Protein AF-A0A661SQ95-F1 (afdb_monomer)

Radius of gyration: 16.62 Å; Cα contacts (8 Å, |Δi|>4): 179; chains: 1; bounding box: 32×64×26 Å

Mean predicted aligned error: 6.89 Å

Sequence (109 aa):
MVRYEDGVADIAEHAINSTDDILKNPQLLYEKTPYDVEKIIGNTPGWYVETLGKGKHKGQGWMLRQYGGANGEPTGRMIQWHPGGGHHGPHPYWKVSDGKIVTRIGPQF

Nearest PDB structures (foldseek):
  1n0s-assembly2_B  TM=3.703E-01  e=2.428E+00  Pieris brassicae
  7aoi-assembly1_AY  TM=2.434E-01  e=1.896E+00  Trypanosoma brucei
  7w13-assembly1_A  TM=3.041E-01  e=5.104E+00  Pyropia yezoensis
  4x2x-assembly1_A  TM=2.956E-01  e=5.104E+00  Murine norovirus 1

pLDDT: mean 88.51, std 16.57, range [38.53, 98.69]

Foldseek 3Di:
DDDDPDDDPPPPLPADQELVVCQVPVQSCAVPDPVNNCVRYVPPPQWHKDFDCDDPQHRHWIKIFGFDPVVGHTLQFMWTKDCDDDPRHRHIWIWGTPNPDIDIGDDDD

Secondary structure (DSSP, 8-state):
-----S--SS-------SHHHHHH-GGGGTT--HHHHHHHHTT-TTEEEE---SSTTTT-SEEEEEE-SGGG-EEEEEEEEE---GGG-SS-EEEEEESS-EEEES---

Solvent-accessible surface area (backbone atoms only — not comparable to full-atom values): 6666 Å² total; per-residue (Å²): 140,83,84,86,78,91,77,83,83,82,77,68,76,72,73,78,77,45,69,65,50,41,68,77,39,54,70,67,53,60,95,59,50,70,69,64,51,39,77,65,43,47,83,40,87,58,40,43,75,47,49,36,90,59,73,97,51,44,78,34,60,36,28,43,37,32,42,66,32,83,96,56,35,70,54,52,30,33,43,33,42,43,72,40,42,75,100,62,38,73,55,48,34,38,38,39,26,75,49,84,54,78,49,75,42,64,81,82,125

Structure (mmCIF, N/CA/C/O backbone):
data_AF-A0A661SQ95-F1
#
_entry.id   AF-A0A661SQ95-F1
#
loop_
_atom_site.group_PDB
_atom_site.id
_atom_site.type_symbol
_atom_site.label_atom_id
_atom_site.label_alt_id
_atom_site.label_comp_id
_atom_site.label_asym_id
_atom_site.label_entity_id
_atom_site.label_seq_id
_atom_site.pdbx_PDB_ins_code
_atom_site.Cartn_x
_atom_site.Cartn_y
_atom_site.Cartn_z
_atom_site.occupancy
_atom_site.B_iso_or_equiv
_atom_site.auth_seq_id
_atom_site.auth_comp_id
_atom_site.auth_asym_id
_atom_site.auth_atom_id
_atom_site.pdbx_PDB_model_num
ATOM 1 N N . MET A 1 1 ? -11.797 -49.201 6.954 1.00 39.38 1 MET A N 1
ATOM 2 C CA . MET A 1 1 ? -12.655 -48.036 7.253 1.00 39.38 1 MET A CA 1
ATOM 3 C C . MET A 1 1 ? -11.981 -47.273 8.376 1.00 39.38 1 MET A C 1
ATOM 5 O O . MET A 1 1 ? -12.065 -47.704 9.514 1.00 39.38 1 MET A O 1
ATOM 9 N N . VAL A 1 2 ? -11.210 -46.240 8.044 1.00 38.53 2 VAL A N 1
ATOM 10 C CA . VAL A 1 2 ? -10.557 -45.380 9.040 1.00 38.53 2 VAL A CA 1
ATOM 11 C C . VAL A 1 2 ? -11.333 -44.073 9.035 1.00 38.53 2 VAL A C 1
ATOM 13 O O . VAL A 1 2 ? -11.445 -43.427 7.995 1.00 38.53 2 VAL A O 1
ATOM 16 N N . ARG A 1 3 ? -11.963 -43.765 10.169 1.00 44.84 3 ARG A N 1
ATOM 17 C CA . ARG A 1 3 ? -12.576 -42.465 10.429 1.00 44.84 3 ARG A CA 1
ATOM 18 C C . ARG A 1 3 ? -11.452 -41.513 10.818 1.00 44.84 3 ARG A C 1
ATOM 20 O O . ARG A 1 3 ? -10.658 -41.854 11.688 1.00 44.84 3 ARG A O 1
ATOM 27 N N . TYR A 1 4 ? -11.390 -40.360 10.166 1.00 41.72 4 TYR A N 1
ATOM 28 C CA . TYR A 1 4 ? -10.595 -39.240 10.647 1.00 41.72 4 TYR A CA 1
ATOM 29 C C . TYR A 1 4 ? -11.522 -38.365 11.486 1.00 41.72 4 TYR A C 1
ATOM 31 O O . TYR A 1 4 ? -12.372 -37.657 10.949 1.00 41.72 4 TYR A O 1
ATOM 39 N N . GLU A 1 5 ? -11.399 -38.516 12.800 1.00 54.19 5 GLU A N 1
ATOM 40 C CA . GLU A 1 5 ? -11.886 -37.565 13.793 1.00 54.19 5 GLU A CA 1
ATOM 41 C C . GLU A 1 5 ? -10.860 -36.411 13.873 1.00 54.19 5 GLU A C 1
ATOM 43 O O . GLU A 1 5 ? -9.651 -36.639 13.895 1.00 54.19 5 GLU A O 1
ATOM 48 N N . ASP A 1 6 ? -11.364 -35.177 13.840 1.00 56.81 6 ASP A N 1
ATOM 49 C CA . ASP A 1 6 ? -10.779 -33.984 14.471 1.00 56.81 6 ASP A CA 1
ATOM 50 C C . ASP A 1 6 ? -9.423 -33.426 13.979 1.00 56.81 6 ASP A C 1
ATOM 52 O O . ASP A 1 6 ? -8.579 -33.044 14.785 1.00 56.81 6 ASP A O 1
ATOM 56 N N . GLY A 1 7 ? -9.217 -33.268 12.663 1.00 44.09 7 GLY A N 1
ATOM 57 C CA . GLY A 1 7 ? -7.952 -32.700 12.148 1.00 44.09 7 GLY A CA 1
ATOM 58 C C . GLY A 1 7 ? -8.014 -31.755 10.945 1.00 44.09 7 GLY A C 1
ATOM 59 O O . GLY A 1 7 ? -6.972 -31.463 10.368 1.00 44.09 7 GLY A O 1
ATOM 60 N N . VAL A 1 8 ? -9.191 -31.286 10.518 1.00 49.09 8 VAL A N 1
ATOM 61 C CA . VAL A 1 8 ? -9.331 -30.580 9.220 1.00 49.09 8 VAL A CA 1
ATOM 62 C C . VAL A 1 8 ? -9.315 -29.047 9.307 1.00 49.09 8 VAL A C 1
ATOM 64 O O . VAL A 1 8 ? -9.462 -28.383 8.286 1.00 49.09 8 VAL A O 1
ATOM 67 N N . ALA A 1 9 ? -9.136 -28.465 10.495 1.00 46.41 9 ALA A N 1
ATOM 68 C CA . ALA A 1 9 ? -9.269 -27.016 10.680 1.00 46.41 9 ALA A CA 1
ATOM 69 C C . ALA A 1 9 ? -7.986 -26.195 10.435 1.00 46.41 9 ALA A C 1
ATOM 71 O O . ALA A 1 9 ? -8.080 -24.973 10.430 1.00 46.41 9 ALA A O 1
ATOM 72 N N . ASP A 1 10 ? -6.819 -26.812 10.205 1.00 48.09 10 ASP A N 1
ATOM 73 C CA . ASP A 1 10 ? -5.532 -26.100 10.374 1.00 48.09 10 ASP A CA 1
ATOM 74 C C . ASP A 1 10 ? -4.605 -26.046 9.144 1.00 48.09 10 ASP A C 1
ATOM 76 O O . ASP A 1 10 ? -3.420 -25.746 9.254 1.00 48.09 10 ASP A O 1
ATOM 80 N N . ILE A 1 11 ? -5.136 -26.280 7.940 1.00 44.19 11 ILE A N 1
ATOM 81 C CA . ILE A 1 11 ? -4.428 -25.966 6.678 1.00 44.19 11 ILE A CA 1
ATOM 82 C C . ILE A 1 11 ? -5.248 -25.088 5.732 1.00 44.19 11 ILE A C 1
ATOM 84 O O . ILE A 1 11 ? -4.907 -24.952 4.557 1.00 44.19 11 ILE A O 1
ATOM 88 N N . ALA A 1 12 ? -6.319 -24.467 6.232 1.00 48.06 12 ALA A N 1
ATOM 89 C CA . ALA A 1 12 ? -6.936 -23.373 5.506 1.00 48.06 12 ALA A CA 1
ATOM 90 C C . ALA A 1 12 ? -5.921 -22.222 5.456 1.00 48.06 12 ALA A C 1
ATOM 92 O O . ALA A 1 12 ? -5.704 -21.516 6.442 1.00 48.06 12 ALA A O 1
ATOM 93 N N . GLU A 1 13 ? -5.272 -22.078 4.299 1.00 55.66 13 GLU A N 1
ATOM 94 C CA . GLU A 1 13 ? -4.723 -20.821 3.798 1.00 55.66 13 GLU A CA 1
ATOM 95 C C . GLU A 1 13 ? -5.625 -19.687 4.313 1.00 55.66 13 GLU A C 1
ATOM 97 O O . GLU A 1 13 ? -6.804 -19.629 3.960 1.00 55.66 13 GLU A O 1
ATOM 102 N N . HIS A 1 14 ? -5.133 -18.874 5.255 1.00 66.31 14 HIS A N 1
ATOM 103 C CA . HIS A 1 14 ? -5.960 -17.838 5.876 1.00 66.31 14 HIS A CA 1
ATOM 104 C C . HIS A 1 14 ? -6.399 -16.873 4.771 1.00 66.31 14 HIS A C 1
ATOM 106 O O . HIS A 1 14 ? -5.598 -16.095 4.262 1.00 66.31 14 HIS A O 1
ATOM 112 N N . ALA A 1 15 ? -7.659 -16.953 4.348 1.00 85.44 15 ALA A N 1
ATOM 113 C CA . ALA A 1 15 ? -8.166 -16.077 3.307 1.00 85.44 15 ALA A CA 1
ATOM 114 C C . ALA A 1 15 ? -8.053 -14.618 3.769 1.00 85.44 15 ALA A C 1
ATOM 116 O O . ALA A 1 15 ? -8.311 -14.295 4.931 1.00 85.44 15 ALA A O 1
ATOM 117 N N . ILE A 1 16 ? -7.668 -13.728 2.856 1.00 93.88 16 ILE A N 1
ATOM 118 C CA . ILE A 1 16 ? -7.714 -12.291 3.115 1.00 93.88 16 ILE A CA 1
ATOM 119 C C . ILE A 1 16 ? -9.192 -11.903 3.195 1.00 93.88 16 ILE A C 1
ATOM 121 O O . ILE A 1 16 ? -9.908 -12.054 2.209 1.00 93.88 16 ILE A O 1
ATOM 125 N N . ASN A 1 17 ? -9.636 -11.384 4.340 1.00 94.56 17 ASN A N 1
ATOM 126 C CA . ASN A 1 17 ? -10.981 -10.820 4.497 1.00 94.56 17 ASN A CA 1
ATOM 127 C C . ASN A 1 17 ? -10.935 -9.331 4.866 1.00 94.56 17 ASN A C 1
ATOM 129 O O . ASN A 1 17 ? -11.903 -8.603 4.662 1.00 94.56 17 ASN A O 1
ATOM 133 N N . SER A 1 18 ? -9.811 -8.867 5.411 1.00 97.00 18 SER A N 1
ATOM 134 C CA . SER A 1 18 ? -9.627 -7.504 5.894 1.00 97.00 18 SER A CA 1
ATOM 135 C C . SER A 1 18 ? -8.179 -7.030 5.762 1.00 97.00 18 SER A C 1
ATOM 137 O O . SER A 1 18 ? -7.247 -7.813 5.565 1.00 97.00 18 SER A O 1
ATOM 139 N N . THR A 1 19 ? -7.967 -5.720 5.915 1.00 97.62 19 THR A N 1
ATOM 140 C CA . THR A 1 19 ? -6.617 -5.145 6.016 1.00 97.62 19 THR A CA 1
ATOM 141 C C . THR A 1 19 ? -5.869 -5.652 7.252 1.00 97.62 19 THR A C 1
ATOM 143 O O . THR A 1 19 ? -4.651 -5.821 7.197 1.00 97.62 19 THR A O 1
ATOM 146 N N . ASP A 1 20 ? -6.576 -5.940 8.348 1.00 96.88 20 ASP A N 1
ATOM 147 C CA . ASP A 1 20 ? -5.991 -6.465 9.586 1.00 96.88 20 ASP A CA 1
ATOM 148 C C . ASP A 1 20 ? -5.416 -7.875 9.414 1.00 96.88 20 ASP A C 1
ATOM 150 O O . ASP A 1 20 ? -4.385 -8.175 10.016 1.00 96.88 20 ASP A O 1
ATOM 154 N N . ASP A 1 21 ? -6.020 -8.717 8.570 1.00 96.62 21 ASP A N 1
ATOM 155 C CA . ASP A 1 21 ? -5.500 -10.063 8.290 1.00 96.62 21 ASP A CA 1
ATOM 156 C C . ASP A 1 21 ? -4.118 -9.991 7.636 1.00 96.62 21 ASP A C 1
ATOM 158 O O . ASP A 1 21 ? -3.190 -10.679 8.058 1.00 96.62 21 ASP A O 1
ATOM 162 N N . ILE A 1 22 ? -3.948 -9.088 6.665 1.00 97.75 22 ILE A N 1
ATOM 163 C CA . ILE A 1 22 ? -2.663 -8.853 5.989 1.00 97.75 22 ILE A CA 1
ATOM 164 C C . ILE A 1 22 ? -1.636 -8.249 6.948 1.00 97.75 22 ILE A C 1
ATOM 166 O O . ILE A 1 22 ? -0.459 -8.588 6.886 1.00 97.75 22 ILE A O 1
ATOM 170 N N . LEU A 1 23 ? -2.048 -7.344 7.835 1.00 97.44 23 LEU A N 1
ATOM 171 C CA . LEU A 1 23 ? -1.125 -6.726 8.790 1.00 97.44 23 LEU A CA 1
ATOM 172 C C . LEU A 1 23 ? -0.634 -7.720 9.843 1.00 97.44 23 LEU A C 1
ATOM 174 O O . LEU A 1 23 ? 0.531 -7.666 10.228 1.00 97.44 23 LEU A O 1
ATOM 178 N N . LYS A 1 24 ? -1.503 -8.634 10.288 1.00 95.94 24 LYS A N 1
ATOM 179 C CA . LYS A 1 24 ? -1.144 -9.718 11.214 1.00 95.94 24 LYS A CA 1
ATOM 180 C C . LYS A 1 24 ? -0.334 -10.811 10.524 1.00 95.94 24 LYS A C 1
ATOM 182 O O . LYS A 1 24 ? 0.584 -11.354 11.130 1.00 95.94 24 LYS A O 1
ATOM 187 N N . ASN A 1 25 ? -0.663 -11.124 9.272 1.00 95.69 25 ASN A N 1
ATOM 188 C CA . ASN A 1 25 ? 0.016 -12.134 8.475 1.00 95.69 25 ASN A CA 1
ATOM 189 C C . ASN A 1 25 ? 0.320 -11.623 7.051 1.00 95.69 25 ASN A C 1
ATOM 191 O O . ASN A 1 25 ? -0.409 -11.920 6.102 1.00 95.69 25 ASN A O 1
ATOM 195 N N . PRO A 1 26 ? 1.437 -10.899 6.855 1.00 96.88 26 PRO A N 1
ATOM 196 C CA . PRO A 1 26 ? 1.804 -10.377 5.539 1.00 96.88 26 PRO A CA 1
ATOM 197 C C . PRO A 1 26 ? 2.020 -11.451 4.463 1.00 96.88 26 PRO A C 1
ATOM 199 O O . PRO A 1 26 ? 1.888 -11.155 3.276 1.00 96.88 26 PRO A O 1
ATOM 202 N N . GLN A 1 27 ? 2.330 -12.698 4.844 1.00 95.62 27 GLN A N 1
ATOM 203 C CA . GLN A 1 27 ? 2.567 -13.790 3.890 1.00 95.62 27 GLN A CA 1
ATOM 204 C C . GLN A 1 27 ? 1.324 -14.164 3.076 1.00 95.62 27 GLN A C 1
ATOM 206 O O . GLN A 1 27 ? 1.461 -14.765 2.016 1.00 95.62 27 GLN A O 1
ATOM 211 N N . LEU A 1 28 ? 0.131 -13.725 3.490 1.00 95.62 28 LEU A N 1
ATOM 212 C CA . LEU A 1 28 ? -1.094 -13.861 2.695 1.00 95.62 28 LEU A CA 1
ATOM 213 C C . LEU A 1 28 ? -1.011 -13.176 1.321 1.00 95.62 28 LEU A C 1
ATOM 215 O O . LEU A 1 28 ? -1.783 -13.496 0.420 1.00 95.62 28 LEU A O 1
ATOM 219 N N . LEU A 1 29 ? -0.069 -12.244 1.148 1.00 96.44 29 LEU A N 1
ATOM 220 C CA . LEU A 1 29 ? 0.200 -11.563 -0.118 1.00 96.44 29 LEU A CA 1
ATOM 221 C C . LEU A 1 29 ? 1.131 -12.337 -1.060 1.00 96.44 29 LEU A C 1
ATOM 223 O O . LEU A 1 29 ? 1.363 -11.879 -2.182 1.00 96.44 29 LEU A O 1
ATOM 227 N N . TYR A 1 30 ? 1.703 -13.465 -0.629 1.00 93.25 30 TYR A N 1
ATOM 228 C CA . TYR A 1 30 ? 2.561 -14.271 -1.492 1.00 93.25 30 TYR A CA 1
ATOM 229 C C . TYR A 1 30 ? 1.787 -14.701 -2.746 1.00 93.25 30 TYR A C 1
ATOM 231 O O . TYR A 1 30 ? 0.639 -15.132 -2.663 1.00 93.25 30 TYR A O 1
ATOM 239 N N . GLU A 1 31 ? 2.397 -14.483 -3.915 1.00 89.19 31 GLU A N 1
ATOM 240 C CA . GLU A 1 31 ? 1.810 -14.729 -5.245 1.00 89.19 31 GLU A CA 1
ATOM 241 C C . GLU A 1 31 ? 0.498 -13.983 -5.572 1.00 89.19 31 GLU A C 1
ATOM 243 O O . GLU A 1 31 ? -0.042 -14.156 -6.664 1.00 89.19 31 GLU A O 1
ATOM 248 N N . LYS A 1 32 ? -0.003 -13.089 -4.706 1.00 94.69 32 LYS A N 1
ATOM 249 C CA . LYS A 1 32 ? -1.188 -12.270 -5.009 1.00 94.69 32 LYS A CA 1
ATOM 250 C C . LYS A 1 32 ? -0.828 -11.059 -5.867 1.00 94.69 32 LYS A C 1
ATOM 252 O O . LYS A 1 32 ? 0.207 -10.411 -5.662 1.00 94.69 32 LYS A O 1
ATOM 257 N N . THR A 1 33 ? -1.716 -10.707 -6.797 1.00 96.19 33 THR A N 1
ATOM 258 C CA . THR A 1 33 ? -1.601 -9.478 -7.593 1.00 96.19 33 THR A CA 1
ATOM 259 C C . THR A 1 33 ? -2.291 -8.296 -6.899 1.00 96.19 33 THR A C 1
ATOM 261 O O . THR A 1 33 ? -3.190 -8.504 -6.081 1.00 96.19 33 THR A O 1
ATOM 264 N N . PRO A 1 34 ? -1.931 -7.038 -7.226 1.00 98.06 34 PRO A N 1
ATOM 265 C CA . PRO A 1 34 ? -2.659 -5.857 -6.754 1.00 98.06 34 PRO A CA 1
ATOM 266 C C . PRO A 1 34 ? -4.158 -5.918 -7.006 1.00 98.06 34 PRO A C 1
ATOM 268 O O . PRO A 1 34 ? -4.946 -5.560 -6.140 1.00 98.06 34 PRO A O 1
ATOM 271 N N . TYR A 1 35 ? -4.535 -6.423 -8.177 1.00 97.69 35 TYR A N 1
ATOM 272 C CA . TYR A 1 35 ? -5.922 -6.537 -8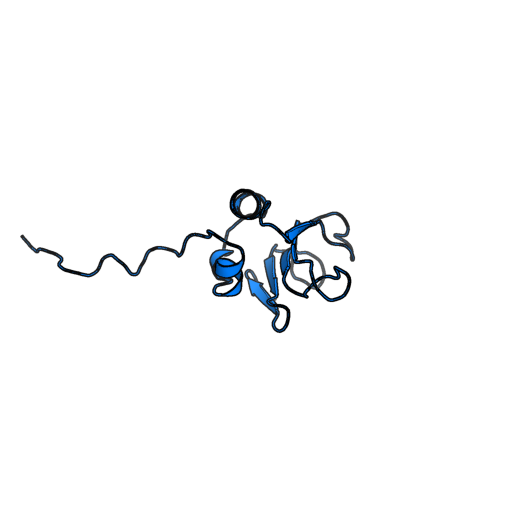.596 1.00 97.69 35 TYR A CA 1
ATOM 273 C C . TYR A 1 35 ? -6.719 -7.504 -7.713 1.00 97.69 35 TYR A C 1
ATOM 275 O O . TYR A 1 35 ? -7.848 -7.197 -7.333 1.00 97.69 35 TYR A O 1
ATOM 283 N N . ASP A 1 36 ? -6.131 -8.645 -7.342 1.00 95.81 36 ASP A N 1
ATOM 284 C CA . ASP A 1 36 ? -6.793 -9.618 -6.466 1.00 95.81 36 ASP A CA 1
ATOM 285 C C . ASP A 1 36 ? -6.995 -9.054 -5.059 1.00 95.81 36 ASP A C 1
ATOM 287 O O . ASP A 1 36 ? -8.058 -9.223 -4.468 1.00 95.81 36 ASP A O 1
ATOM 291 N N . VAL A 1 37 ? -5.998 -8.336 -4.540 1.00 97.81 37 VAL A N 1
ATOM 292 C CA . VAL A 1 37 ? -6.058 -7.725 -3.207 1.00 97.81 37 VAL A CA 1
ATOM 293 C C . VAL A 1 37 ? -7.048 -6.557 -3.180 1.00 97.81 37 VAL A C 1
ATOM 295 O O . VAL A 1 37 ? -7.865 -6.463 -2.264 1.00 97.81 37 VAL A O 1
ATOM 298 N N . GLU A 1 38 ? -7.036 -5.687 -4.192 1.00 98.31 38 GLU A N 1
ATOM 299 C CA . GLU A 1 38 ? -7.937 -4.533 -4.271 1.00 98.31 38 GLU A CA 1
ATOM 300 C C . GLU A 1 38 ? -9.410 -4.949 -4.307 1.00 98.31 38 GLU A C 1
ATOM 302 O O . GLU A 1 38 ? -10.231 -4.341 -3.623 1.00 98.31 38 GLU A O 1
ATOM 307 N N . LYS A 1 39 ? -9.756 -6.026 -5.021 1.00 97.88 39 LYS A N 1
ATOM 308 C CA . LYS A 1 39 ? -11.130 -6.557 -5.032 1.00 97.88 39 LYS A CA 1
ATOM 309 C C . LYS A 1 39 ? -11.673 -6.890 -3.647 1.00 97.88 39 LYS A C 1
ATOM 311 O O . LYS A 1 39 ? -12.879 -6.806 -3.440 1.00 97.88 39 LYS A O 1
ATOM 316 N N . ILE A 1 40 ? -10.798 -7.309 -2.738 1.00 97.56 40 ILE A N 1
ATOM 317 C CA . ILE A 1 40 ? -11.180 -7.778 -1.408 1.00 97.56 40 ILE A CA 1
ATOM 318 C C . ILE A 1 40 ? -11.239 -6.600 -0.433 1.00 97.56 40 ILE A C 1
ATOM 320 O O . ILE A 1 40 ? -12.216 -6.447 0.292 1.00 97.56 40 ILE A O 1
ATOM 324 N N . ILE A 1 41 ? -10.203 -5.755 -0.421 1.00 98.19 41 ILE A N 1
ATOM 325 C CA . ILE A 1 41 ? -10.009 -4.742 0.631 1.00 98.19 41 ILE A CA 1
ATOM 326 C C . ILE A 1 41 ? -9.933 -3.296 0.129 1.00 98.19 41 ILE A C 1
ATOM 328 O O . ILE A 1 41 ? -9.793 -2.381 0.940 1.00 98.19 41 ILE A O 1
ATOM 332 N N . GLY A 1 42 ? -10.040 -3.050 -1.177 1.00 97.69 42 GLY A N 1
ATOM 333 C CA . GLY A 1 42 ? -9.876 -1.722 -1.780 1.00 97.69 42 GLY A CA 1
ATOM 334 C C . GLY A 1 42 ? -10.885 -0.675 -1.299 1.00 97.69 42 GLY A C 1
ATOM 335 O O . GLY A 1 42 ? -10.565 0.507 -1.272 1.00 97.69 42 GLY A O 1
ATOM 336 N N . ASN A 1 43 ? -12.066 -1.110 -0.844 1.00 97.81 43 ASN A N 1
ATOM 337 C CA . ASN A 1 43 ? -13.129 -0.239 -0.327 1.00 97.81 43 ASN A CA 1
ATOM 338 C C . ASN A 1 43 ? -13.177 -0.183 1.212 1.00 97.81 43 ASN A C 1
ATOM 340 O O . ASN A 1 43 ? -14.206 0.171 1.789 1.00 97.81 43 ASN A O 1
ATOM 344 N N . THR A 1 44 ? -12.098 -0.572 1.899 1.00 97.81 44 THR A N 1
ATOM 345 C CA . THR A 1 44 ? -12.060 -0.569 3.370 1.00 97.81 44 THR A CA 1
ATOM 346 C C . THR A 1 44 ? -12.177 0.871 3.902 1.00 97.81 44 THR A C 1
ATOM 348 O O . THR A 1 44 ? -11.340 1.706 3.559 1.00 97.81 44 THR A O 1
ATOM 351 N N . PRO A 1 45 ? -13.153 1.201 4.773 1.00 96.69 45 PRO A N 1
ATOM 352 C CA . PRO A 1 45 ? -13.308 2.557 5.300 1.00 96.69 45 PRO A CA 1
ATOM 353 C C . PRO A 1 45 ? -12.046 3.089 5.993 1.00 96.69 45 PRO A C 1
ATOM 355 O O . PRO A 1 45 ? -11.409 2.389 6.781 1.00 96.69 45 PRO A O 1
ATOM 358 N N . GLY A 1 46 ? -11.688 4.344 5.708 1.00 96.69 46 GLY A N 1
ATOM 359 C CA . GLY A 1 46 ? -10.466 4.977 6.223 1.00 96.69 46 GLY A CA 1
ATOM 360 C C . GLY A 1 46 ? -9.183 4.557 5.498 1.00 96.69 46 GLY A C 1
ATOM 361 O O . GLY A 1 46 ? -8.105 5.038 5.849 1.00 96.69 46 GLY A O 1
ATOM 362 N N . TRP A 1 47 ? -9.287 3.698 4.483 1.00 98.44 47 TRP A N 1
ATOM 363 C CA . TRP A 1 47 ? -8.192 3.318 3.604 1.00 98.44 47 TRP A CA 1
ATOM 364 C C . TRP A 1 47 ? -8.454 3.792 2.180 1.00 98.44 47 TRP A C 1
ATOM 366 O O . TRP A 1 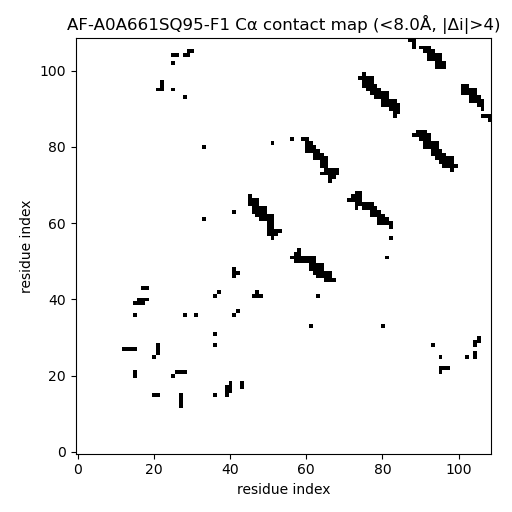47 ? -9.585 3.764 1.704 1.00 98.44 47 TRP A O 1
ATOM 376 N N . TYR A 1 48 ? -7.395 4.223 1.503 1.00 98.38 48 TYR A N 1
ATOM 377 C CA . TYR A 1 48 ? -7.487 4.823 0.179 1.00 98.38 48 TYR A CA 1
ATOM 378 C C . TYR A 1 48 ? -6.490 4.168 -0.764 1.00 98.38 48 TYR A C 1
ATOM 380 O O . TYR A 1 48 ? -5.334 3.933 -0.395 1.00 98.38 48 TYR A O 1
ATOM 388 N N . VAL A 1 49 ? -6.967 3.851 -1.969 1.00 98.38 49 VAL A N 1
ATOM 389 C CA . VAL A 1 49 ? -6.136 3.327 -3.052 1.00 98.38 49 VAL A CA 1
ATOM 390 C C . VAL A 1 49 ? -5.358 4.476 -3.690 1.00 98.38 49 VAL A C 1
ATOM 392 O O . VAL A 1 49 ? -5.912 5.511 -4.055 1.00 98.38 49 VAL A O 1
ATOM 395 N N . GLU A 1 50 ? -4.059 4.270 -3.837 1.00 98.19 50 GLU A N 1
ATOM 396 C CA . GLU A 1 50 ? -3.078 5.203 -4.370 1.00 98.19 50 GLU A CA 1
ATOM 397 C C . GLU A 1 50 ? -2.109 4.477 -5.313 1.00 98.19 50 GLU A C 1
ATOM 399 O O . GLU A 1 50 ? -2.041 3.248 -5.389 1.00 98.19 50 GLU A O 1
ATOM 404 N N . THR A 1 51 ? -1.278 5.265 -5.991 1.00 98.25 51 THR A N 1
ATOM 405 C CA . THR A 1 51 ? -0.083 4.782 -6.691 1.00 98.25 51 THR A CA 1
ATOM 406 C C . THR A 1 51 ? 1.178 5.230 -5.952 1.00 98.25 51 THR A C 1
ATOM 408 O O . THR A 1 51 ? 1.136 5.993 -4.984 1.00 98.25 51 THR A O 1
ATOM 411 N N . LEU A 1 52 ? 2.346 4.760 -6.385 1.00 96.38 52 LEU A N 1
ATOM 412 C CA . LEU A 1 52 ? 3.612 5.193 -5.802 1.00 96.38 52 LEU A CA 1
ATOM 413 C C . LEU A 1 52 ? 3.814 6.703 -6.013 1.00 96.38 52 LEU A C 1
ATOM 415 O O . LEU A 1 52 ? 3.808 7.202 -7.135 1.00 96.38 52 LEU A O 1
ATOM 419 N N . GLY A 1 53 ? 4.059 7.441 -4.928 1.00 94.44 53 GLY A N 1
ATOM 420 C CA . GLY A 1 53 ? 4.210 8.902 -4.979 1.00 94.44 53 GLY A CA 1
ATOM 421 C C . GLY A 1 53 ? 5.591 9.410 -5.420 1.00 94.44 53 GLY A C 1
ATOM 422 O O . GLY A 1 53 ? 5.749 10.602 -5.687 1.00 94.44 53 GLY A O 1
ATOM 423 N N . LYS A 1 54 ? 6.608 8.538 -5.496 1.00 91.44 54 LYS A N 1
ATOM 424 C CA . LYS A 1 54 ? 8.008 8.927 -5.748 1.00 91.44 54 LYS A CA 1
ATOM 425 C C . LYS A 1 54 ? 8.813 7.871 -6.509 1.00 91.44 54 LYS A C 1
ATOM 427 O O . LYS A 1 54 ? 8.416 6.713 -6.601 1.00 91.44 54 LYS A O 1
ATOM 432 N N . GLY A 1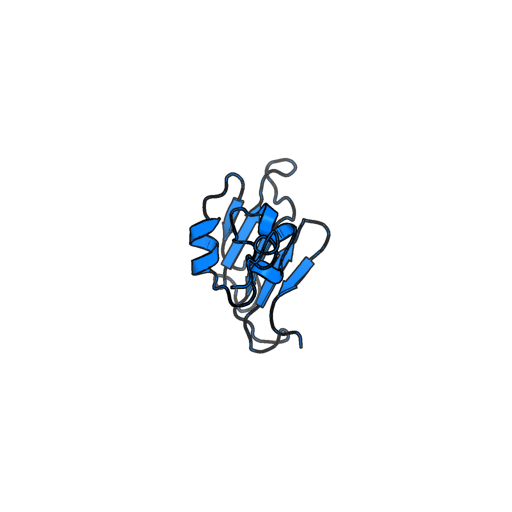 55 ? 9.995 8.280 -6.972 1.00 91.06 55 GLY A N 1
ATOM 433 C CA . GLY A 1 55 ? 10.947 7.423 -7.680 1.00 91.06 55 GLY A CA 1
ATOM 434 C C . GLY A 1 55 ? 10.570 7.189 -9.143 1.00 91.06 55 GLY A C 1
ATOM 435 O O . GLY A 1 55 ? 9.608 7.756 -9.653 1.00 91.06 55 GLY A O 1
ATOM 436 N N . LYS A 1 56 ? 11.334 6.328 -9.822 1.00 91.75 56 LYS A N 1
ATOM 437 C CA . LYS A 1 56 ? 11.143 6.024 -11.254 1.00 91.75 56 LYS A CA 1
ATOM 438 C C . LYS A 1 56 ? 9.800 5.361 -11.592 1.00 91.75 56 LYS A C 1
ATOM 440 O O . LYS A 1 56 ? 9.402 5.358 -12.746 1.00 91.75 56 LYS A O 1
ATOM 445 N N . HIS A 1 57 ? 9.124 4.810 -10.585 1.00 93.38 57 HIS A N 1
ATOM 446 C CA . HIS A 1 57 ? 7.793 4.218 -10.703 1.00 93.38 57 HIS A CA 1
ATOM 447 C C . HIS A 1 57 ? 6.697 5.140 -10.151 1.00 93.38 57 HIS A C 1
ATOM 449 O O . HIS A 1 57 ? 5.614 4.665 -9.824 1.00 93.38 57 HIS A O 1
ATOM 455 N N . LYS A 1 58 ? 6.950 6.452 -10.018 1.00 95.75 58 LYS A N 1
ATOM 456 C CA . LYS A 1 58 ? 5.917 7.412 -9.611 1.00 95.75 58 LYS A CA 1
ATOM 457 C C . LYS A 1 58 ? 4.703 7.315 -10.545 1.00 95.75 58 LYS A C 1
ATOM 459 O O . LYS A 1 58 ? 4.869 7.308 -11.762 1.00 95.75 58 LYS A O 1
ATOM 464 N N . GLY A 1 59 ? 3.503 7.254 -9.974 1.00 97.19 59 GLY A N 1
ATOM 465 C CA . GLY A 1 59 ? 2.253 7.068 -10.718 1.00 97.19 59 GLY A CA 1
ATOM 466 C C . GLY A 1 59 ? 1.997 5.627 -11.176 1.00 97.19 59 GLY A C 1
ATOM 467 O O . GLY A 1 59 ? 0.981 5.365 -11.806 1.00 97.19 59 GLY A O 1
ATOM 468 N N . GLN A 1 60 ? 2.901 4.694 -10.868 1.00 96.12 60 GLN A N 1
ATOM 469 C CA . GLN A 1 60 ? 2.752 3.261 -11.119 1.00 96.12 60 GLN A CA 1
ATOM 470 C C . GLN A 1 60 ? 2.646 2.504 -9.792 1.00 96.12 60 GLN A C 1
ATOM 472 O O . GLN A 1 60 ? 2.730 3.089 -8.710 1.00 96.12 60 GLN A O 1
ATOM 477 N N . GLY A 1 61 ? 2.522 1.180 -9.880 1.00 96.94 61 GLY A N 1
ATOM 478 C CA . GLY A 1 61 ? 2.360 0.322 -8.714 1.00 96.94 61 GLY A CA 1
ATOM 479 C C . GLY A 1 61 ? 1.000 0.514 -8.055 1.00 96.94 61 GLY A C 1
ATOM 480 O O . GLY A 1 61 ? 0.092 1.099 -8.641 1.00 96.94 61 GLY A O 1
ATOM 481 N N . TRP A 1 62 ? 0.869 0.003 -6.837 1.00 98.56 62 TRP A N 1
ATOM 482 C CA . TRP A 1 62 ? -0.391 0.047 -6.109 1.00 98.56 62 TRP A CA 1
ATOM 483 C C . TRP A 1 62 ? -0.146 0.220 -4.621 1.00 98.56 62 TRP A C 1
ATOM 485 O O . TRP A 1 62 ? 0.839 -0.288 -4.077 1.00 98.56 62 TRP A O 1
ATOM 495 N N . MET A 1 63 ? -1.037 0.935 -3.952 1.00 98.56 63 MET A N 1
ATOM 496 C CA . MET A 1 63 ? -0.968 1.137 -2.521 1.00 98.56 63 MET A CA 1
ATOM 497 C C . MET A 1 63 ? -2.356 1.299 -1.927 1.00 98.56 63 MET A C 1
ATOM 499 O O . MET A 1 63 ? -3.158 2.049 -2.458 1.00 98.56 63 MET A O 1
ATOM 503 N N . LEU A 1 64 ? -2.595 0.673 -0.783 1.00 98.69 64 LEU A N 1
ATOM 504 C CA . LEU A 1 64 ? -3.714 0.976 0.092 1.00 98.69 64 LEU A CA 1
ATOM 505 C C . LEU A 1 64 ? -3.161 1.579 1.383 1.00 98.69 64 LEU A C 1
ATOM 507 O O . LEU A 1 64 ? -2.399 0.929 2.108 1.00 98.69 64 LEU A O 1
ATOM 511 N N . ARG A 1 65 ? -3.505 2.837 1.652 1.00 98.56 65 ARG A N 1
ATOM 512 C CA . ARG A 1 65 ? -2.982 3.622 2.776 1.00 98.56 65 ARG A CA 1
ATOM 513 C C . ARG A 1 65 ? -4.097 3.995 3.734 1.00 98.56 65 ARG A C 1
ATOM 515 O O . ARG A 1 65 ? -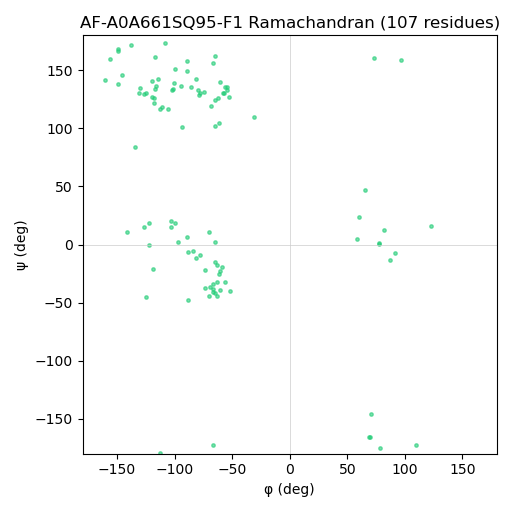5.141 4.476 3.304 1.00 98.56 65 ARG A O 1
ATOM 522 N N . GLN A 1 66 ? -3.854 3.822 5.028 1.00 98.38 66 GLN A N 1
ATOM 523 C CA . GLN A 1 66 ? -4.796 4.271 6.042 1.00 98.38 66 GLN A CA 1
ATOM 524 C C . GLN A 1 66 ? -4.569 5.743 6.394 1.00 98.38 66 GLN A C 1
ATOM 526 O O . GLN A 1 66 ? -3.437 6.172 6.644 1.00 98.38 66 GLN A O 1
ATOM 531 N N . TYR A 1 67 ? -5.667 6.482 6.490 1.00 97.44 67 TYR A N 1
ATOM 532 C CA . TYR A 1 67 ? -5.728 7.851 6.988 1.00 97.44 67 TYR A CA 1
ATOM 533 C C . TYR A 1 67 ? -6.589 7.919 8.252 1.00 97.44 67 TYR A C 1
ATOM 535 O O . TYR A 1 67 ? -7.375 7.015 8.537 1.00 97.44 67 TYR A O 1
ATOM 543 N N . GLY A 1 68 ? -6.428 8.996 9.019 1.00 91.50 68 GLY A N 1
ATOM 544 C CA . GLY A 1 68 ? -7.114 9.182 10.303 1.00 91.50 68 GLY A CA 1
ATOM 545 C C . GLY A 1 68 ? -6.171 9.404 11.484 1.00 91.50 68 GLY A C 1
ATOM 546 O O . GLY A 1 68 ? -6.594 9.274 12.630 1.00 91.50 68 GLY A O 1
ATOM 547 N N . GLY A 1 69 ? -4.900 9.732 11.224 1.00 82.25 69 GLY A N 1
ATOM 548 C CA . GLY A 1 69 ? -4.009 10.306 12.231 1.00 82.25 69 GLY A CA 1
ATOM 549 C C . GLY A 1 69 ? -4.462 11.708 12.657 1.00 82.25 69 GLY A C 1
ATOM 550 O O . GLY A 1 69 ? -5.531 12.184 12.265 1.00 82.25 69 GLY A O 1
ATOM 551 N N . ALA A 1 70 ? -3.639 12.396 13.453 1.00 83.56 70 ALA A N 1
ATOM 552 C CA . ALA A 1 70 ? -3.917 13.781 13.835 1.00 83.56 70 ALA A CA 1
ATOM 553 C C . ALA A 1 70 ? -4.180 14.628 12.577 1.00 83.56 70 ALA A C 1
ATOM 555 O O . ALA A 1 70 ? -3.389 14.597 11.641 1.00 83.56 70 ALA A O 1
ATOM 556 N N . ASN A 1 71 ? -5.309 15.340 12.543 1.00 89.31 71 ASN A N 1
ATOM 557 C CA . ASN A 1 71 ? -5.756 16.155 11.404 1.00 89.31 71 ASN A CA 1
ATOM 558 C C . ASN A 1 71 ? -5.980 15.391 10.084 1.00 89.31 71 ASN A C 1
ATOM 560 O O . ASN A 1 71 ? -5.952 15.991 9.014 1.00 89.31 71 ASN A O 1
ATOM 564 N N . GLY 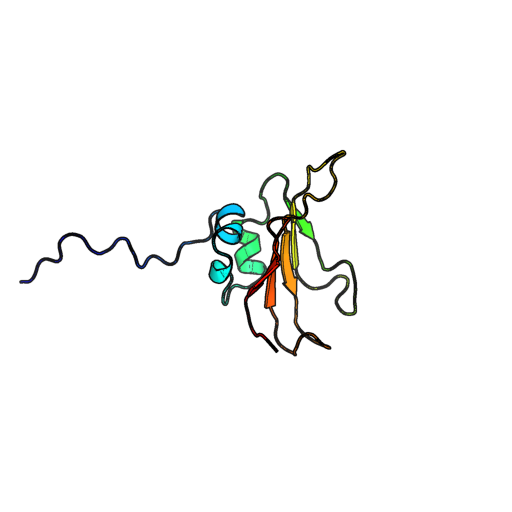A 1 72 ? -6.237 14.081 10.146 1.00 92.00 72 GLY A N 1
ATOM 565 C CA . GLY A 1 72 ? -6.523 13.274 8.961 1.0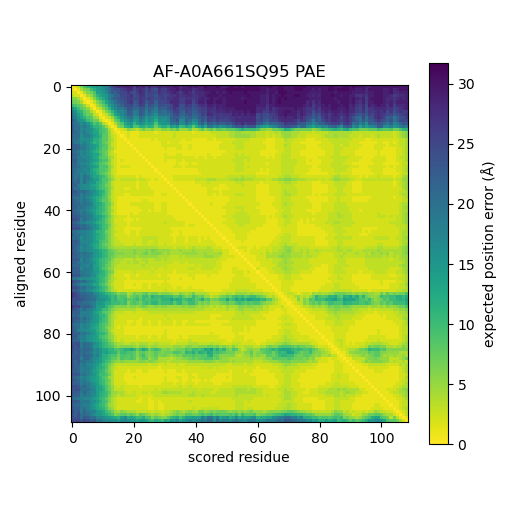0 92.00 72 GLY A CA 1
ATOM 566 C C . GLY A 1 72 ? -5.281 12.814 8.205 1.00 92.00 72 GLY A C 1
ATOM 567 O O . GLY A 1 72 ? -5.426 12.307 7.104 1.00 92.00 72 GLY A O 1
ATOM 568 N N . GLU A 1 73 ? -4.085 12.942 8.783 1.00 95.19 73 GLU A N 1
ATOM 569 C CA . GLU A 1 73 ? -2.825 12.481 8.189 1.00 95.19 73 GLU A CA 1
ATOM 570 C C . GLU A 1 73 ? -2.757 10.943 8.030 1.00 95.19 73 GLU A C 1
ATOM 572 O O . GLU A 1 73 ? -3.501 10.207 8.702 1.00 95.19 73 GLU A O 1
ATOM 577 N N . PRO A 1 74 ? -1.846 10.422 7.179 1.00 96.50 74 PRO A N 1
ATOM 578 C CA . PRO A 1 74 ? -1.544 8.997 7.117 1.00 96.50 74 PRO A CA 1
ATOM 579 C C . PRO A 1 74 ? -1.156 8.430 8.484 1.00 96.50 74 PRO A C 1
ATOM 581 O O . PRO A 1 74 ? -0.303 8.979 9.179 1.00 96.50 74 PRO A O 1
ATOM 584 N N . THR A 1 75 ? -1.700 7.268 8.843 1.00 97.12 75 THR A N 1
ATOM 585 C CA . THR A 1 75 ? -1.394 6.622 10.137 1.00 97.12 75 THR A CA 1
ATOM 586 C C . THR A 1 75 ? -0.041 5.904 10.147 1.00 97.12 75 THR A C 1
ATOM 588 O O . THR A 1 75 ? 0.405 5.417 11.182 1.00 97.12 75 THR A O 1
ATOM 591 N N . GLY A 1 76 ? 0.600 5.782 8.981 1.00 96.56 76 GLY A N 1
ATOM 592 C CA . GLY A 1 76 ? 1.765 4.925 8.756 1.00 96.56 76 GLY A CA 1
ATOM 593 C C . GLY A 1 76 ? 1.402 3.486 8.370 1.00 96.56 76 GLY A C 1
ATOM 594 O O . GLY A 1 76 ? 2.264 2.770 7.849 1.00 96.56 76 GLY A O 1
ATOM 595 N N . ARG A 1 77 ? 0.138 3.069 8.542 1.00 98.19 77 ARG A N 1
ATOM 596 C CA . ARG A 1 77 ? -0.353 1.771 8.060 1.00 98.19 77 ARG A CA 1
ATOM 597 C C . ARG A 1 77 ? -0.537 1.790 6.543 1.00 98.19 77 ARG A C 1
ATOM 599 O O . ARG A 1 77 ? -1.117 2.724 5.983 1.00 98.19 77 ARG A O 1
ATOM 606 N N . MET A 1 78 ? -0.003 0.774 5.872 1.00 98.44 78 MET A N 1
ATOM 607 C CA . MET A 1 78 ? 0.065 0.725 4.411 1.00 98.44 78 MET A CA 1
ATOM 608 C C . MET A 1 78 ? 0.261 -0.706 3.907 1.00 98.44 78 MET A C 1
ATOM 610 O O . MET A 1 78 ? 1.075 -1.448 4.452 1.00 98.44 78 MET A O 1
ATOM 614 N N . ILE A 1 79 ? -0.396 -1.046 2.801 1.00 98.69 79 ILE A N 1
ATOM 615 C CA . ILE A 1 79 ? -0.098 -2.222 1.977 1.00 98.69 79 ILE A CA 1
ATOM 616 C C . ILE A 1 79 ? 0.298 -1.700 0.598 1.00 98.69 79 ILE A C 1
ATOM 618 O O . ILE A 1 79 ? -0.457 -0.963 -0.022 1.00 98.69 79 ILE A O 1
ATOM 622 N N . GLN A 1 80 ? 1.496 -2.018 0.123 1.00 98.50 80 GLN A N 1
ATOM 623 C CA . GLN A 1 80 ? 2.048 -1.470 -1.115 1.00 98.50 80 GLN A CA 1
ATOM 624 C C . GLN A 1 80 ? 2.581 -2.589 -1.991 1.00 98.50 80 GLN A C 1
ATOM 626 O O . GLN A 1 80 ? 3.403 -3.379 -1.539 1.00 98.50 80 GLN A O 1
ATOM 631 N N . TRP A 1 81 ? 2.200 -2.589 -3.260 1.00 98.31 81 TRP A N 1
ATOM 632 C CA . TRP A 1 81 ? 2.851 -3.373 -4.294 1.00 98.31 81 TRP A CA 1
ATOM 633 C C . TRP A 1 81 ? 3.774 -2.486 -5.126 1.00 98.31 81 TRP A C 1
ATOM 635 O O . TRP A 1 81 ? 3.397 -1.398 -5.573 1.00 98.31 81 TRP A O 1
ATOM 645 N N . HIS A 1 82 ? 4.987 -2.971 -5.364 1.00 96.44 82 HIS A N 1
ATOM 646 C CA . HIS A 1 82 ? 5.975 -2.312 -6.203 1.00 96.44 82 HIS A CA 1
ATOM 647 C C . HIS A 1 82 ? 6.291 -3.187 -7.423 1.00 96.44 82 HIS A C 1
ATOM 649 O O . HIS A 1 82 ? 6.560 -4.375 -7.246 1.00 96.44 82 HIS A O 1
ATOM 655 N N . PRO A 1 83 ? 6.390 -2.618 -8.640 1.00 95.31 83 PRO A N 1
ATOM 656 C CA . PRO A 1 83 ? 6.676 -3.370 -9.871 1.00 95.31 83 PRO A CA 1
ATOM 657 C C . PRO A 1 83 ? 8.110 -3.925 -9.981 1.00 95.31 83 PRO A C 1
ATOM 659 O O . PRO A 1 83 ? 8.512 -4.379 -11.045 1.00 95.31 83 PRO A O 1
ATOM 662 N N . GLY A 1 84 ? 8.906 -3.882 -8.909 1.00 93.25 84 GLY A N 1
ATOM 663 C CA . GLY A 1 84 ? 10.344 -4.158 -8.970 1.00 93.25 84 GLY A CA 1
ATOM 664 C C . GLY A 1 84 ? 11.155 -3.091 -9.716 1.00 93.25 84 GLY A C 1
ATOM 665 O O . GLY A 1 84 ? 10.705 -1.971 -9.938 1.00 93.25 84 GLY A O 1
ATOM 666 N N . GLY A 1 85 ? 12.390 -3.436 -10.059 1.00 90.44 85 GLY A N 1
ATOM 667 C CA . GLY A 1 85 ? 13.352 -2.650 -10.820 1.00 90.44 85 GLY A CA 1
ATOM 668 C C . GLY A 1 85 ? 14.377 -1.855 -9.992 1.00 90.44 85 GLY A C 1
ATOM 669 O O . GLY A 1 85 ? 14.158 -1.452 -8.853 1.00 90.44 85 GLY A O 1
ATOM 670 N N . GLY A 1 86 ? 15.490 -1.504 -10.649 1.00 85.56 86 GLY A N 1
ATOM 671 C CA . GLY A 1 86 ? 16.538 -0.643 -10.080 1.00 85.56 86 GLY A CA 1
ATOM 672 C C . GLY A 1 86 ? 17.326 -1.357 -8.984 1.00 85.56 86 GLY A C 1
ATOM 673 O O . GLY A 1 86 ? 17.488 -2.570 -9.035 1.00 85.56 86 GLY A O 1
ATOM 674 N N . HIS A 1 87 ? 17.754 -0.616 -7.962 1.00 84.38 87 HIS A N 1
ATOM 675 C CA . HIS A 1 87 ? 18.417 -1.175 -6.775 1.00 84.38 87 HIS A CA 1
ATOM 676 C C . HIS A 1 87 ? 17.526 -2.091 -5.916 1.00 84.38 87 HIS A C 1
ATOM 678 O O . HIS A 1 87 ? 17.960 -2.539 -4.862 1.00 84.38 87 HIS A O 1
ATOM 684 N N . HIS A 1 88 ? 16.275 -2.335 -6.331 1.00 80.56 88 HIS A N 1
ATOM 685 C CA . HIS A 1 88 ? 15.321 -3.176 -5.620 1.00 80.56 88 HIS A CA 1
ATOM 686 C C . HIS A 1 88 ? 15.126 -4.578 -6.228 1.00 80.56 88 HIS A C 1
ATOM 688 O O . HIS A 1 88 ? 14.164 -5.271 -5.878 1.00 80.56 88 HIS A O 1
ATOM 694 N N . GLY A 1 89 ? 16.031 -4.996 -7.118 1.00 87.31 89 GLY A N 1
ATOM 695 C CA . GLY A 1 89 ? 15.911 -6.241 -7.876 1.00 87.31 89 GLY A CA 1
ATOM 696 C C . GLY A 1 89 ? 14.840 -6.141 -8.969 1.00 87.31 89 GLY A C 1
ATOM 697 O O . GLY A 1 89 ? 14.004 -5.244 -8.927 1.00 87.31 89 GLY A O 1
ATOM 698 N N . PRO A 1 90 ? 14.855 -7.012 -9.988 1.00 91.06 90 PRO A N 1
ATOM 699 C CA . PRO A 1 90 ? 13.965 -6.883 -11.144 1.00 91.06 90 PRO A CA 1
ATOM 700 C C . PRO A 1 90 ? 12.507 -7.258 -10.846 1.00 91.06 90 PRO A C 1
ATOM 702 O O . PRO A 1 90 ? 11.614 -6.820 -11.562 1.00 91.06 90 PRO A O 1
ATOM 705 N N . HIS A 1 91 ? 12.258 -8.050 -9.803 1.00 93.38 91 HIS A N 1
ATOM 706 C CA . HIS A 1 91 ? 10.954 -8.656 -9.553 1.00 93.38 91 HIS A CA 1
ATOM 707 C C . HIS A 1 91 ? 10.030 -7.784 -8.692 1.00 93.38 91 HIS A C 1
ATO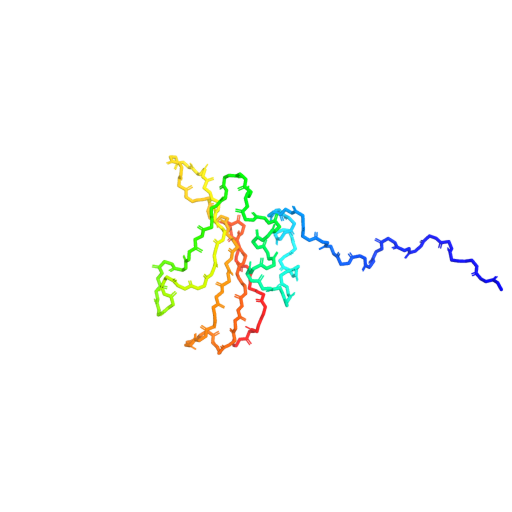M 709 O O . HIS A 1 91 ? 10.510 -7.051 -7.818 1.00 93.38 91 HIS A O 1
ATOM 715 N N . PRO A 1 92 ? 8.704 -7.877 -8.901 1.00 95.12 92 PRO A N 1
ATOM 716 C CA . PRO A 1 92 ? 7.733 -7.199 -8.062 1.00 95.12 92 PRO A CA 1
ATOM 717 C C . PRO A 1 92 ? 7.725 -7.756 -6.639 1.00 95.12 92 PRO A C 1
ATOM 719 O O . PRO A 1 92 ? 8.127 -8.893 -6.387 1.00 95.12 92 PRO A O 1
ATOM 722 N N . TYR A 1 93 ? 7.264 -6.937 -5.702 1.00 96.19 93 TYR A N 1
ATOM 723 C CA . TYR A 1 93 ? 7.188 -7.303 -4.294 1.00 96.19 93 TYR A CA 1
ATOM 724 C C . TYR A 1 93 ? 6.125 -6.476 -3.573 1.00 96.19 93 TYR A C 1
ATOM 726 O O . TYR A 1 93 ? 5.768 -5.375 -4.001 1.00 96.19 93 TYR A O 1
ATOM 734 N N . TRP A 1 94 ? 5.683 -6.986 -2.431 1.00 97.88 94 TRP A N 1
ATOM 735 C CA . TRP A 1 94 ? 4.825 -6.276 -1.498 1.00 97.88 94 TRP A CA 1
ATOM 736 C C . TRP A 1 94 ? 5.624 -5.699 -0.329 1.00 97.88 94 TRP A C 1
ATOM 738 O O . TRP A 1 94 ? 6.647 -6.247 0.090 1.00 97.88 94 TRP A O 1
ATOM 748 N N . LYS A 1 95 ? 5.131 -4.597 0.225 1.00 97.50 95 LYS A N 1
ATOM 749 C CA . LYS A 1 95 ? 5.521 -4.027 1.513 1.00 97.50 95 LYS A CA 1
ATOM 750 C C . LYS A 1 95 ? 4.269 -3.834 2.352 1.00 97.50 95 LYS A C 1
ATOM 752 O O . LYS A 1 95 ? 3.316 -3.208 1.895 1.00 97.50 95 LYS A O 1
ATOM 757 N N . VAL A 1 96 ? 4.308 -4.317 3.581 1.00 98.56 96 VAL A N 1
ATOM 758 C CA . VAL A 1 96 ? 3.248 -4.149 4.573 1.00 98.56 96 VAL A CA 1
ATOM 759 C C . VAL A 1 96 ? 3.830 -3.375 5.743 1.00 98.56 96 VAL A C 1
ATOM 761 O O . VAL A 1 96 ? 4.881 -3.742 6.256 1.00 98.56 96 VAL A O 1
ATOM 764 N N . SER A 1 97 ? 3.181 -2.281 6.120 1.00 98.38 97 SER A N 1
ATOM 765 C CA . SER A 1 97 ? 3.546 -1.443 7.258 1.00 98.38 97 SER A CA 1
ATOM 766 C C . SER A 1 97 ? 2.389 -1.410 8.241 1.00 98.38 97 SER A C 1
ATOM 768 O O . SER A 1 97 ? 1.279 -1.042 7.853 1.00 98.38 97 SER A O 1
ATOM 770 N N . ASP A 1 98 ? 2.647 -1.726 9.507 1.00 96.62 98 ASP A N 1
ATOM 771 C CA . ASP A 1 98 ? 1.698 -1.520 10.611 1.00 96.62 98 ASP A CA 1
ATOM 772 C C . ASP A 1 98 ? 1.833 -0.124 11.259 1.00 96.62 98 ASP A C 1
ATOM 774 O O . ASP A 1 98 ? 1.180 0.178 12.257 1.00 96.62 98 ASP A O 1
ATOM 778 N N . GLY A 1 99 ? 2.666 0.741 10.670 1.00 94.81 99 GLY A N 1
ATOM 779 C CA . GLY A 1 99 ? 3.028 2.058 11.199 1.00 94.81 99 GLY A CA 1
ATOM 780 C C . GLY A 1 99 ? 4.275 2.048 12.086 1.00 94.81 99 GLY A C 1
ATOM 781 O O . GLY A 1 99 ? 4.773 3.117 12.432 1.00 94.81 99 GLY A O 1
ATOM 782 N N . LYS A 1 100 ? 4.813 0.870 12.422 1.00 95.56 100 LYS A N 1
ATOM 783 C CA . LYS A 1 100 ? 6.029 0.699 13.231 1.00 95.56 100 LYS A CA 1
ATOM 784 C C . LYS A 1 100 ? 7.076 -0.146 12.512 1.00 95.56 100 LYS A C 1
ATOM 786 O O . LYS A 1 100 ? 8.249 0.218 12.489 1.00 95.56 100 LYS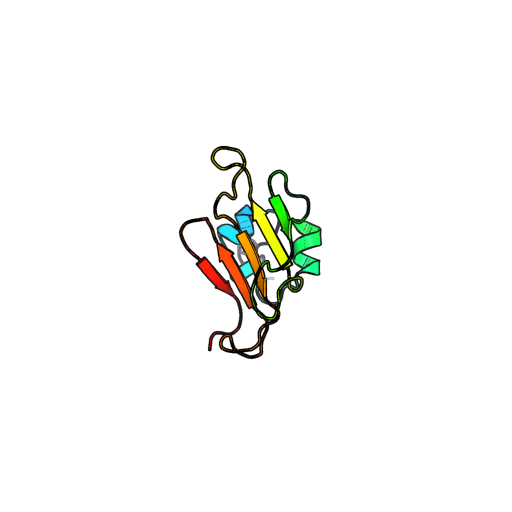 A O 1
ATOM 791 N N . ILE A 1 101 ? 6.655 -1.258 11.923 1.00 96.00 101 ILE A N 1
ATOM 792 C CA . ILE A 1 101 ? 7.497 -2.240 11.245 1.00 96.00 101 ILE A CA 1
ATOM 793 C C . ILE A 1 101 ? 7.057 -2.337 9.790 1.00 96.00 101 ILE A C 1
ATOM 795 O O . ILE A 1 101 ? 5.867 -2.312 9.484 1.00 96.00 101 ILE A O 1
ATOM 799 N N . VAL A 1 102 ? 8.036 -2.469 8.893 1.00 97.19 102 VAL A N 1
ATOM 800 C CA . VAL A 1 102 ? 7.797 -2.744 7.476 1.00 97.19 102 VAL A CA 1
ATOM 801 C C . VAL A 1 102 ? 8.279 -4.150 7.148 1.00 97.19 102 VAL A C 1
ATOM 803 O O . VAL A 1 102 ? 9.473 -4.437 7.224 1.00 97.19 102 VAL A O 1
ATOM 806 N N . THR A 1 103 ? 7.360 -5.005 6.717 1.00 97.19 103 THR A N 1
ATOM 807 C CA . THR A 1 103 ? 7.649 -6.353 6.228 1.00 97.1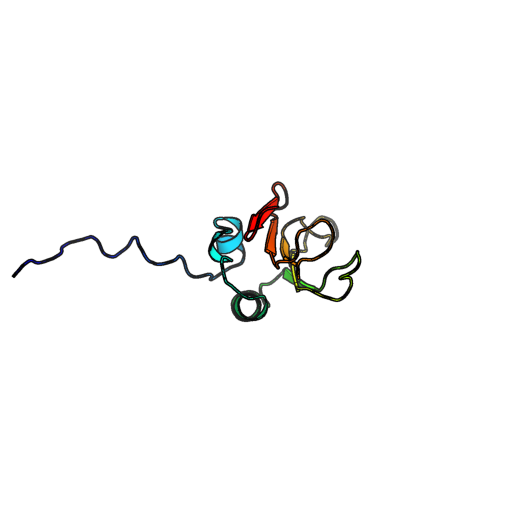9 103 THR A CA 1
ATOM 808 C C . THR A 1 103 ? 7.586 -6.366 4.707 1.00 97.19 103 THR A C 1
ATOM 810 O O . THR A 1 103 ? 6.648 -5.842 4.107 1.00 97.19 103 THR A O 1
ATOM 813 N N . ARG A 1 104 ? 8.584 -6.972 4.063 1.00 95.56 104 ARG A N 1
ATOM 814 C CA . ARG A 1 104 ? 8.597 -7.198 2.615 1.00 95.56 104 ARG A CA 1
ATOM 815 C C . ARG A 1 104 ? 8.193 -8.633 2.303 1.00 95.56 104 ARG A C 1
ATOM 817 O O . ARG A 1 104 ? 8.671 -9.545 2.967 1.00 95.56 104 ARG A O 1
ATOM 824 N N . ILE A 1 105 ? 7.378 -8.814 1.265 1.00 96.06 105 ILE A N 1
ATOM 825 C CA . ILE A 1 105 ? 6.937 -10.124 0.768 1.00 96.06 105 ILE A CA 1
ATOM 826 C C . ILE A 1 105 ? 7.274 -10.226 -0.716 1.00 96.06 105 ILE A C 1
ATOM 828 O O . ILE A 1 105 ? 6.980 -9.314 -1.490 1.00 96.06 105 ILE A O 1
ATOM 832 N N . GLY A 1 106 ? 7.913 -11.325 -1.105 1.00 89.12 106 GLY A N 1
ATOM 833 C CA . GLY A 1 106 ? 8.483 -11.520 -2.437 1.00 89.12 106 GLY A CA 1
ATOM 834 C C . GLY A 1 106 ? 10.015 -11.514 -2.421 1.00 89.12 106 GLY A C 1
ATOM 835 O O . GLY A 1 106 ? 10.619 -11.504 -1.347 1.00 89.12 106 GLY A O 1
ATOM 836 N N . PRO A 1 107 ? 10.660 -11.536 -3.599 1.00 82.19 107 PRO A N 1
ATOM 837 C CA . PRO A 1 107 ? 12.098 -11.751 -3.705 1.00 82.19 107 PRO A CA 1
ATOM 838 C C . PRO A 1 107 ? 12.915 -10.731 -2.907 1.00 82.19 107 PRO A C 1
ATOM 840 O O . PRO A 1 107 ? 12.715 -9.513 -3.030 1.00 82.19 107 PRO A O 1
ATOM 843 N N . GLN A 1 108 ? 13.846 -11.258 -2.113 1.00 69.25 108 GLN A N 1
ATOM 844 C CA . GLN A 1 108 ? 14.899 -10.506 -1.449 1.00 69.25 108 GLN A CA 1
ATOM 845 C C . GLN A 1 108 ? 16.145 -10.550 -2.342 1.00 69.25 108 GLN A C 1
ATOM 847 O O . GLN A 1 108 ? 16.457 -11.592 -2.914 1.00 69.25 108 GLN A O 1
ATOM 852 N N . PHE A 1 109 ? 16.810 -9.412 -2.499 1.00 62.47 109 PHE A N 1
ATOM 853 C CA . PHE A 1 109 ? 18.075 -9.275 -3.221 1.00 62.47 109 PHE A CA 1
ATOM 854 C C . PHE A 1 109 ? 19.164 -8.845 -2.242 1.00 62.47 109 PHE A C 1
ATOM 856 O O . PHE A 1 109 ? 18.798 -8.256 -1.192 1.00 62.47 109 PHE A O 1
#